Protein 3U66 (pdb70)

Structure (mmCIF, N/CA/C/O backbone):
data_3U66
#
_entry.id   3U66
#
_cell.length_a   51.610
_cell.length_b   82.030
_cell.length_c   96.080
_cell.angle_alpha   90.00
_cell.angle_beta   90.00
_cell.angle_gamma   90.00
#
_symmetry.space_group_name_H-M   'I 2 2 2'
#
loop_
_entity.id
_entity.type
_entity.pdbx_description
1 polymer 'Putative type VI secretion protein'
2 non-polymer GLYCEROL
3 water water
#
loop_
_atom_site.group_PDB
_atom_site.id
_atom_site.type_symbol
_atom_site.label_atom_id
_atom_site.label_alt_id
_atom_site.label_comp_id
_atom_site.label_asym_id
_atom_site.label_entity_id
_atom_site.label_seq_id
_atom_site.pdbx_PDB_ins_code
_atom_site.Cartn_x
_atom_site.Cartn_y
_atom_site.Cartn_z
_atom_site.occupancy
_atom_site.B_iso_or_equiv
_atom_site.auth_seq_id
_atom_site.auth_comp_id
_atom_site.auth_asym_id
_atom_site.auth_atom_id
_atom_site.pdbx_PDB_model_num
ATOM 1 N N . ILE A 1 6 ? 13.493 3.883 20.333 1.00 74.03 6 ILE A N 1
ATOM 2 C CA . ILE A 1 6 ? 14.363 3.244 19.352 1.00 73.51 6 ILE A CA 1
ATOM 3 C C . ILE A 1 6 ? 15.636 2.618 19.990 1.00 76.65 6 ILE A C 1
ATOM 4 O O . ILE A 1 6 ? 15.977 2.926 21.140 1.00 76.42 6 ILE A O 1
ATOM 9 N N . SER A 1 7 ? 16.305 1.717 19.242 1.00 71.65 7 SER A N 1
ATOM 10 C CA . SER A 1 7 ? 17.513 1.015 19.677 1.00 70.34 7 SER A CA 1
ATOM 11 C C . SER A 1 7 ? 18.761 1.781 19.259 1.00 72.66 7 SER A C 1
ATOM 12 O O . SER A 1 7 ? 19.775 1.730 19.967 1.00 72.16 7 SER A O 1
ATOM 15 N N . ARG A 1 8 ? 18.683 2.498 18.110 1.00 67.50 8 ARG A N 1
ATOM 16 C CA . ARG A 1 8 ? 19.779 3.326 17.589 1.00 66.62 8 ARG A CA 1
ATOM 17 C C . ARG A 1 8 ? 20.115 4.405 18.617 1.00 67.12 8 ARG A C 1
ATOM 18 O O . ARG A 1 8 ? 21.279 4.713 18.809 1.00 66.63 8 ARG A O 1
ATOM 26 N N . ALA A 1 9 ? 19.089 4.915 19.316 1.00 61.79 9 ALA A N 1
ATOM 27 C CA . ALA A 1 9 ? 19.173 5.907 20.391 1.00 60.84 9 ALA A CA 1
ATOM 28 C C . ALA A 1 9 ? 19.854 5.317 21.637 1.00 62.08 9 ALA A C 1
ATOM 29 O O . ALA A 1 9 ? 20.732 5.963 22.216 1.00 60.93 9 ALA A O 1
ATOM 31 N N . GLU A 1 10 ? 19.454 4.092 22.036 1.00 57.91 10 GLU A N 1
ATOM 32 C CA . GLU A 1 10 ? 20.037 3.375 23.176 1.00 57.39 10 GLU A CA 1
ATOM 33 C C . GLU A 1 10 ? 21.520 3.082 22.916 1.00 61.43 10 GLU A C 1
ATOM 34 O O . GLU A 1 10 ? 22.345 3.263 23.814 1.00 61.51 10 GLU A O 1
ATOM 40 N N . GLN A 1 11 ? 21.850 2.702 21.664 1.00 57.55 11 GLN A N 1
ATOM 41 C CA . GLN A 1 11 ? 23.193 2.439 21.136 1.00 57.02 11 GLN A CA 1
ATOM 42 C C . GLN A 1 11 ? 24.121 3.650 21.376 1.00 59.88 11 GLN A C 1
ATOM 43 O O . GLN A 1 11 ? 25.298 3.459 21.689 1.00 59.99 11 GLN A O 1
ATOM 49 N N . ILE A 1 12 ? 23.596 4.887 21.158 1.00 55.02 12 ILE A N 1
ATOM 50 C CA . ILE A 1 12 ? 24.310 6.164 21.320 1.00 54.17 12 ILE A CA 1
ATOM 51 C C . ILE A 1 12 ? 24.622 6.433 22.809 1.00 55.72 12 ILE A C 1
ATOM 52 O O . ILE A 1 12 ? 25.715 6.906 23.129 1.00 55.85 12 ILE A O 1
ATOM 57 N N . PHE A 1 13 ? 23.644 6.189 23.702 1.00 49.52 13 PHE A N 1
ATOM 58 C CA . PHE A 1 13 ? 23.784 6.482 25.122 1.00 48.38 13 PHE A CA 1
ATOM 59 C C . PHE A 1 13 ? 24.359 5.372 25.987 1.00 52.89 13 PHE A C 1
ATOM 60 O O . PHE A 1 13 ? 24.742 5.661 27.119 1.00 52.39 13 PHE A O 1
ATOM 68 N N . TYR A 1 14 ? 24.443 4.119 25.471 1.00 50.28 14 TYR A N 1
ATOM 69 C CA . TYR A 1 14 ? 24.987 2.967 26.217 1.00 49.77 14 TYR A CA 1
ATOM 70 C C . TYR A 1 14 ? 26.355 3.219 26.880 1.00 51.96 14 TYR A C 1
ATOM 71 O O . TYR A 1 14 ? 26.450 2.997 28.086 1.00 52.17 14 TYR A O 1
ATOM 80 N N . PRO A 1 15 ? 27.409 3.718 26.185 1.00 47.37 15 PRO A N 1
ATOM 81 C CA . PRO A 1 15 ? 28.684 3.970 26.887 1.00 46.87 15 PRO A CA 1
ATOM 82 C C . PRO A 1 15 ? 28.539 4.911 28.094 1.00 51.60 15 PRO A C 1
ATOM 83 O O . PRO A 1 15 ? 29.087 4.635 29.165 1.00 50.56 15 PRO A O 1
ATOM 87 N N . GLY A 1 16 ? 27.772 5.992 27.913 1.00 49.05 16 GLY A N 1
ATOM 88 C CA . GLY A 1 16 ? 27.497 6.985 28.944 1.00 48.39 16 GLY A CA 1
ATOM 89 C C . GLY A 1 16 ? 26.670 6.421 30.076 1.00 52.51 16 GLY A C 1
ATOM 90 O O . GLY A 1 16 ? 26.987 6.637 31.253 1.00 51.03 16 GLY A O 1
ATOM 91 N N . TRP A 1 17 ? 25.610 5.672 29.722 1.00 49.98 17 TRP A N 1
ATOM 92 C CA . TRP A 1 17 ? 24.744 4.986 30.680 1.00 50.20 17 TRP A CA 1
ATOM 93 C C . TRP A 1 17 ? 25.520 4.005 31.553 1.00 54.86 17 TRP A C 1
ATOM 94 O O . TRP A 1 17 ? 25.279 3.955 32.763 1.00 54.40 17 TRP A O 1
ATOM 105 N N . LEU A 1 18 ? 26.482 3.264 30.954 1.00 51.29 18 LEU A N 1
ATOM 106 C CA . LEU A 1 18 ? 27.306 2.329 31.702 1.00 51.48 18 LEU A CA 1
ATOM 107 C C . LEU A 1 18 ? 28.234 3.090 32.654 1.00 59.53 18 LEU A C 1
ATOM 108 O O . LEU A 1 18 ? 28.393 2.670 33.802 1.00 59.80 18 LEU A O 1
ATOM 121 N N . VAL A 1 20 ? 27.664 6.159 34.063 1.00 58.40 20 VAL A N 1
ATOM 122 C CA . VAL A 1 20 ? 26.876 6.656 35.206 1.00 58.61 20 VAL A CA 1
ATOM 123 C C . VAL A 1 20 ? 26.573 5.524 36.186 1.00 64.17 20 VAL A C 1
ATOM 124 O O . VAL A 1 20 ? 26.695 5.728 37.395 1.00 64.07 20 VAL A O 1
ATOM 128 N N . SER A 1 21 ? 26.249 4.318 35.654 1.00 61.64 21 SER A N 1
ATOM 129 C CA . SER A 1 21 ? 25.975 3.114 36.443 1.00 61.88 21 SER A CA 1
ATOM 130 C C . SER A 1 21 ? 27.200 2.727 37.288 1.00 66.19 21 SER A C 1
ATOM 131 O O . SER A 1 21 ? 27.040 2.354 38.451 1.00 66.04 21 SER A O 1
ATOM 134 N N . GLN A 1 22 ? 28.417 2.866 36.721 1.00 62.72 22 GLN A N 1
ATOM 135 C CA . GLN A 1 22 ? 29.665 2.587 37.433 1.00 62.96 22 GLN A CA 1
ATOM 136 C C . GLN A 1 22 ? 29.944 3.631 38.514 1.00 68.18 22 GLN A C 1
ATOM 137 O O . GLN A 1 22 ? 30.357 3.258 39.611 1.00 67.92 22 GLN A O 1
ATOM 143 N N . LEU A 1 23 ? 29.676 4.923 38.218 1.00 65.93 23 LEU A N 1
ATOM 144 C CA . LEU A 1 23 ? 29.842 6.029 39.167 1.00 66.82 23 LEU A CA 1
ATOM 145 C C . LEU A 1 23 ? 28.870 5.888 40.347 1.00 73.14 23 LEU A C 1
ATOM 146 O O . LEU A 1 23 ? 29.231 6.211 41.482 1.00 73.16 23 LEU A O 1
ATOM 151 N N . ARG A 1 24 ? 27.638 5.403 40.068 1.00 71.09 24 ARG A N 1
ATOM 152 C CA . ARG A 1 24 ? 26.582 5.173 41.052 1.00 71.49 24 ARG A CA 1
ATOM 153 C C . ARG A 1 24 ? 26.937 4.038 42.020 1.00 77.72 24 ARG A C 1
ATOM 154 O O . ARG A 1 24 ? 26.499 4.073 43.172 1.00 78.15 24 ARG A O 1
ATOM 156 N N . SER A 1 25 ? 27.746 3.050 41.556 1.00 74.86 25 SER A N 1
ATOM 157 C CA . SER A 1 25 ? 28.219 1.892 42.326 1.00 74.83 25 SER A CA 1
ATOM 158 C C . SER A 1 25 ? 29.486 2.184 43.174 1.00 79.70 25 SER A C 1
ATOM 159 O O . SER A 1 25 ? 30.131 1.254 43.665 1.00 79.41 25 SER A O 1
ATOM 162 N N . GLY A 1 26 ? 29.816 3.464 43.332 1.00 77.17 26 GLY A N 1
ATOM 163 C CA . GLY A 1 26 ? 30.945 3.936 44.126 1.00 77.52 26 GLY A CA 1
ATOM 164 C C . GLY A 1 26 ? 32.317 3.513 43.644 1.00 81.95 26 GLY A C 1
ATOM 165 O O . GLY A 1 26 ? 33.216 3.304 44.463 1.00 81.60 26 GLY A O 1
ATOM 166 N N . GLN A 1 27 ? 32.492 3.395 42.316 1.00 78.75 27 GLN A N 1
ATOM 167 C CA . GLN A 1 27 ? 33.758 2.989 41.703 1.00 78.59 27 GLN A CA 1
ATOM 168 C C . GLN A 1 27 ? 34.821 4.074 41.908 1.00 83.53 27 GLN A C 1
ATOM 169 O O . GLN A 1 27 ? 34.454 5.247 41.875 1.00 83.62 27 GLN A O 1
ATOM 171 N N . PRO A 1 28 ? 36.120 3.738 42.116 1.00 80.75 28 PRO A N 1
ATOM 172 C CA . PRO A 1 28 ? 37.142 4.800 42.269 1.00 79.90 28 PRO A CA 1
ATOM 173 C C . PRO A 1 28 ? 37.214 5.634 40.994 1.00 80.40 28 PRO A C 1
ATOM 174 O O . PRO A 1 28 ? 37.162 5.064 39.900 1.00 76.47 28 PRO A O 1
ATOM 178 N N . VAL A 1 29 ? 37.211 6.973 41.130 1.00 80.87 29 VAL A N 1
ATOM 179 C CA . VAL A 1 29 ? 37.115 7.876 39.979 1.00 83.17 29 VAL A CA 1
ATOM 180 C C . VAL A 1 29 ? 38.335 8.663 39.526 1.00 86.66 29 VAL A C 1
ATOM 181 O O . VAL A 1 29 ? 38.333 9.072 38.352 1.00 84.19 29 VAL A O 1
ATOM 185 N N . GLU A 1 30 ? 39.371 8.849 40.372 1.00 85.72 30 GLU A N 1
ATOM 186 C CA . GLU A 1 30 ? 40.587 9.598 40.012 1.00 86.78 30 GLU A CA 1
ATOM 187 C C . GLU A 1 30 ? 40.926 9.565 38.486 1.00 90.65 30 GLU A C 1
ATOM 188 O O . GLU A 1 30 ? 41.072 8.476 37.914 1.00 90.92 30 GLU A O 1
ATOM 190 N N . ASP A 1 31 ? 40.967 10.739 37.802 1.00 85.44 31 ASP A N 1
ATOM 191 C CA . ASP A 1 31 ? 40.792 12.101 38.337 1.00 84.26 31 ASP A CA 1
ATOM 192 C C . ASP A 1 31 ? 39.392 12.685 38.065 1.00 86.97 31 ASP A C 1
ATOM 193 O O . ASP A 1 31 ? 38.635 12.125 37.273 1.00 86.91 31 ASP A O 1
ATOM 195 N N . GLY A 1 32 ? 39.070 13.788 38.745 1.00 82.42 32 GLY A N 1
ATOM 196 C CA . GLY A 1 32 ? 37.786 14.473 38.648 1.00 81.87 32 GLY A CA 1
ATOM 197 C C . GLY A 1 32 ? 37.618 15.324 37.406 1.00 85.16 32 GLY A C 1
ATOM 198 O O . GLY A 1 32 ? 36.584 15.235 36.738 1.00 85.15 32 GLY A O 1
ATOM 199 N N . LYS A 1 33 ? 38.623 16.179 37.103 1.00 81.17 33 LYS A N 1
ATOM 200 C CA . LYS A 1 33 ? 38.622 17.067 35.933 1.00 80.23 33 LYS A CA 1
ATOM 201 C C . LYS A 1 33 ? 38.775 16.246 34.652 1.00 82.25 33 LYS A C 1
ATOM 202 O O . LYS A 1 33 ? 38.297 16.657 33.590 1.00 81.12 33 LYS A O 1
ATOM 204 N N . ALA A 1 34 ? 39.434 15.074 34.767 1.00 77.87 34 ALA A N 1
ATOM 205 C CA . ALA A 1 34 ? 39.647 14.123 33.676 1.00 77.14 34 ALA A CA 1
ATOM 206 C C . ALA A 1 34 ? 38.316 13.458 33.298 1.00 79.97 34 ALA A C 1
ATOM 207 O O . ALA A 1 34 ? 38.077 13.190 32.116 1.00 79.43 34 ALA A O 1
ATOM 209 N N . LEU A 1 35 ? 37.449 13.211 34.312 1.00 75.27 35 LEU A N 1
ATOM 210 C CA . LEU A 1 35 ? 36.118 12.627 34.146 1.00 74.21 35 LEU A CA 1
ATOM 211 C C . LEU A 1 35 ? 35.165 13.615 33.463 1.00 75.23 35 LEU A C 1
ATOM 212 O O . LEU A 1 35 ? 34.412 13.204 32.582 1.00 75.30 35 LEU A O 1
ATOM 217 N N . TYR A 1 36 ? 35.213 14.905 33.855 1.00 68.97 36 TYR A N 1
ATOM 218 C CA . TYR A 1 36 ? 34.402 15.980 33.275 1.00 68.18 36 TYR A CA 1
ATOM 219 C C . TYR A 1 36 ? 34.656 16.129 31.769 1.00 69.07 36 TYR A C 1
ATOM 220 O O . TYR A 1 36 ? 33.720 16.396 31.013 1.00 68.15 36 TYR A O 1
ATOM 229 N N . ARG A 1 37 ? 35.904 15.941 31.356 1.00 64.40 37 ARG A N 1
ATOM 230 C CA . ARG A 1 37 ? 36.346 16.052 29.984 1.00 63.97 37 ARG A CA 1
ATOM 231 C C . ARG A 1 37 ? 35.790 14.914 29.173 1.00 65.08 37 ARG A C 1
ATOM 232 O O . ARG A 1 37 ? 35.270 15.154 28.098 1.00 63.81 37 ARG A O 1
ATOM 240 N N . ARG A 1 38 ? 35.897 13.672 29.674 1.00 61.49 38 ARG A N 1
ATOM 241 C CA . ARG A 1 38 ? 35.360 12.458 29.056 1.00 61.11 38 ARG A CA 1
ATOM 242 C C . ARG A 1 38 ? 33.848 12.586 28.955 1.00 64.40 38 ARG A C 1
ATOM 243 O O . ARG A 1 38 ? 33.300 12.320 27.888 1.00 64.39 38 ARG A O 1
ATOM 251 N N . ALA A 1 39 ? 33.192 13.083 30.031 1.00 60.46 39 ALA A N 1
ATOM 252 C CA . ALA A 1 39 ? 31.751 13.344 30.091 1.00 60.54 39 ALA A CA 1
ATOM 253 C C . ALA A 1 39 ? 31.340 14.269 28.948 1.00 66.95 39 ALA A C 1
ATOM 254 O O . ALA A 1 39 ? 30.435 13.921 28.198 1.00 67.02 39 ALA A O 1
ATOM 256 N N . CYS A 1 40 ? 32.040 15.417 28.795 1.00 65.02 40 CYS A N 1
ATOM 257 C CA . CYS A 1 40 ? 31.834 16.421 27.750 1.00 65.56 40 CYS A CA 1
ATOM 258 C C . CYS A 1 40 ? 31.897 15.808 26.347 1.00 69.15 40 CYS A C 1
ATOM 259 O O . CYS A 1 40 ? 30.984 16.027 25.544 1.00 68.81 40 CYS A O 1
ATOM 262 N N . GLN A 1 41 ? 32.965 15.019 26.069 1.00 64.87 41 GLN A N 1
ATOM 263 C CA . GLN A 1 41 ? 33.201 14.350 24.785 1.00 64.51 41 GLN A CA 1
ATOM 264 C C . GLN A 1 41 ? 32.097 13.352 24.453 1.00 67.71 41 GLN A C 1
ATOM 265 O O . GLN A 1 41 ? 31.699 13.238 23.294 1.00 67.09 41 GLN A O 1
ATOM 271 N N . LEU A 1 42 ? 31.589 12.660 25.482 1.00 63.21 42 LEU A N 1
ATOM 272 C CA . LEU A 1 42 ? 30.502 11.697 25.371 1.00 62.60 42 LEU A CA 1
ATOM 273 C C . LEU A 1 42 ? 29.173 12.379 24.968 1.00 65.05 42 LEU A C 1
ATOM 274 O O . LEU A 1 42 ? 28.461 11.883 24.084 1.00 64.93 42 LEU A O 1
ATOM 279 N N . VAL A 1 43 ? 28.875 13.540 25.591 1.00 59.72 43 VAL A N 1
ATOM 280 C CA . VAL A 1 43 ? 27.693 14.359 25.309 1.00 58.78 43 VAL A CA 1
ATOM 281 C C . VAL A 1 43 ? 27.786 14.884 23.867 1.00 61.97 43 VAL A C 1
ATOM 282 O O . VAL A 1 43 ? 26.812 14.783 23.127 1.00 61.10 43 VAL A O 1
ATOM 286 N N . LYS A 1 44 ? 28.973 15.396 23.464 1.00 58.91 44 LYS A N 1
ATOM 287 C CA . LYS A 1 44 ? 29.225 15.916 22.116 1.00 58.90 44 LYS A CA 1
ATOM 288 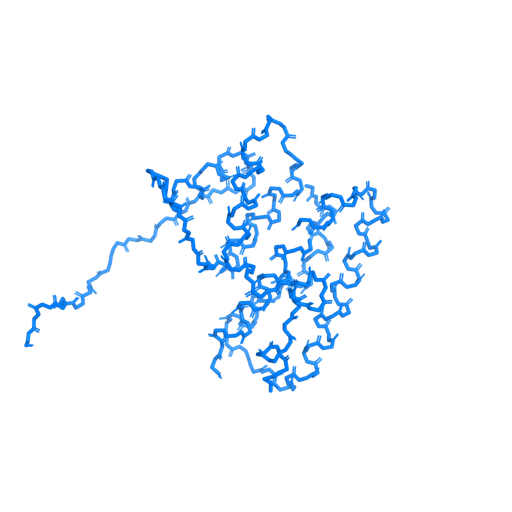C C . LYS A 1 44 ? 29.113 14.809 21.058 1.00 62.95 44 LYS A C 1
ATOM 289 O O . LYS A 1 44 ? 28.572 15.053 19.981 1.00 61.18 44 LYS A O 1
ATOM 295 N N . GLN A 1 45 ? 29.608 13.593 21.386 1.00 61.54 45 GLN A N 1
ATOM 296 C CA . GLN A 1 45 ? 29.565 12.396 20.537 1.00 62.15 45 GLN A CA 1
ATOM 297 C C . GLN A 1 45 ? 28.116 11.992 20.323 1.00 67.23 45 GLN A C 1
ATOM 298 O O . GLN A 1 45 ? 27.723 11.679 19.194 1.00 67.30 45 GLN A O 1
ATOM 304 N N . ALA A 1 46 ? 27.319 12.032 21.408 1.00 64.53 46 ALA A N 1
ATOM 305 C CA . ALA A 1 46 ? 25.897 11.702 21.376 1.00 64.58 46 ALA A CA 1
ATOM 306 C C . ALA A 1 46 ? 25.106 12.679 20.506 1.00 68.79 46 ALA A C 1
ATOM 307 O O . ALA A 1 46 ? 24.253 12.238 19.733 1.00 68.26 46 ALA A O 1
ATOM 309 N N . ARG A 1 47 ? 25.435 13.989 20.596 1.00 65.68 47 ARG A N 1
ATOM 310 C CA . ARG A 1 47 ? 24.825 15.083 19.834 1.00 65.93 47 ARG A CA 1
ATOM 311 C C . ARG A 1 47 ? 24.993 14.878 18.315 1.00 71.00 47 ARG A C 1
ATOM 312 O O . ARG A 1 47 ? 24.004 14.922 17.579 1.00 71.53 47 ARG A O 1
ATOM 320 N N . GLU A 1 48 ? 26.238 14.631 17.862 1.00 67.57 48 GLU A N 1
ATOM 321 C CA . GLU A 1 48 ? 26.591 14.405 16.458 1.00 67.25 4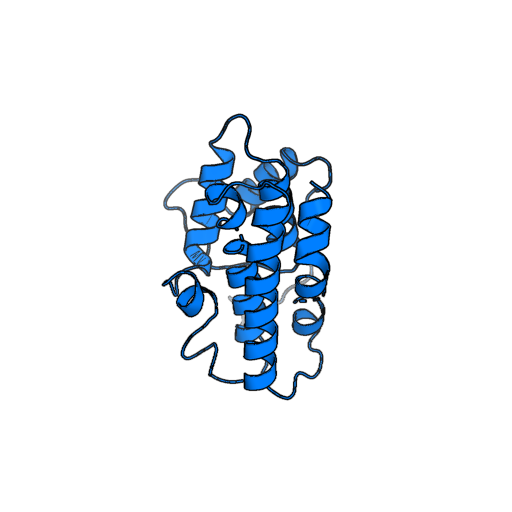8 GLU A CA 1
ATOM 322 C C . GLU A 1 48 ? 25.950 13.127 15.921 1.00 71.65 48 GLU A C 1
ATOM 323 O O . GLU A 1 48 ? 25.467 13.121 14.789 1.00 71.90 48 GLU A O 1
ATOM 325 N N . GLU A 1 49 ? 25.923 12.057 16.739 1.00 67.81 49 GLU A N 1
ATOM 326 C CA . GLU A 1 49 ? 25.341 10.762 16.379 1.00 67.30 49 GLU A CA 1
ATOM 327 C C . GLU A 1 49 ? 23.813 10.801 16.234 1.00 71.34 49 GLU A C 1
ATOM 328 O O . GLU A 1 49 ? 23.290 10.269 15.250 1.00 70.86 49 GLU A O 1
ATOM 334 N N . LEU A 1 50 ? 23.105 11.451 17.191 1.00 68.15 50 LEU A N 1
ATOM 335 C CA . LEU A 1 50 ? 21.643 11.616 17.160 1.00 67.71 50 LEU A CA 1
ATOM 336 C C . LEU A 1 50 ? 21.210 12.381 15.910 1.00 71.67 50 LEU A C 1
ATOM 337 O O . LEU A 1 50 ? 20.237 11.985 15.264 1.00 71.66 50 LEU A O 1
ATOM 342 N N . ALA A 1 51 ? 21.956 13.446 15.554 1.00 67.66 51 ALA A N 1
ATOM 343 C CA . ALA A 1 51 ? 21.719 14.252 14.358 1.00 67.71 51 ALA A CA 1
ATOM 344 C C . ALA A 1 51 ? 21.934 13.421 13.080 1.00 72.68 51 ALA A C 1
ATOM 345 O O . ALA A 1 51 ? 21.132 13.532 12.150 1.00 72.21 51 ALA A O 1
ATOM 347 N N . GLU A 1 52 ? 22.986 12.558 13.057 1.00 70.17 52 GLU A N 1
ATOM 348 C CA . GLU A 1 52 ? 23.308 11.658 11.937 1.00 70.31 52 GLU A CA 1
ATOM 349 C C . GLU A 1 52 ? 22.254 10.552 11.792 1.00 74.74 52 GLU A C 1
ATOM 350 O O . GLU A 1 52 ? 21.932 10.140 10.672 1.00 75.01 52 GLU A O 1
ATOM 353 N N . ALA A 1 53 ? 21.695 10.098 12.924 1.00 70.61 53 ALA A N 1
ATOM 354 C CA . ALA A 1 53 ? 20.661 9.065 12.959 1.00 70.41 53 ALA A CA 1
ATOM 355 C C . ALA A 1 53 ? 19.278 9.580 12.511 1.00 74.91 53 ALA A C 1
ATOM 356 O O . ALA A 1 53 ? 18.330 8.794 12.418 1.00 74.94 53 ALA A O 1
ATOM 358 N N . GLY A 1 54 ? 19.177 10.880 12.239 1.00 71.12 54 GLY A N 1
ATOM 359 C CA . GLY A 1 54 ? 17.948 11.496 11.749 1.00 70.92 54 GLY A CA 1
ATOM 360 C C . GLY A 1 54 ? 17.015 12.085 12.784 1.00 74.14 54 GLY A C 1
ATOM 361 O O . GLY A 1 54 ? 15.927 12.542 12.423 1.00 74.19 54 GLY A O 1
ATOM 362 N N . PHE A 1 55 ? 17.419 12.081 14.072 1.00 69.39 55 PHE A N 1
ATOM 363 C CA . PHE A 1 55 ? 16.608 12.654 15.148 1.00 68.73 55 PHE A CA 1
ATOM 364 C C . PHE A 1 55 ? 16.588 14.172 15.067 1.00 72.51 55 PHE A C 1
ATOM 365 O O . PHE A 1 55 ? 17.623 14.792 14.790 1.00 72.03 55 PHE A O 1
ATOM 373 N N . SER A 1 56 ? 15.404 14.766 15.311 1.00 68.61 56 SER A N 1
ATOM 374 C CA . SER A 1 56 ? 15.195 16.216 15.300 1.00 68.32 56 SER A CA 1
ATOM 375 C C . SER A 1 56 ? 15.973 16.891 16.445 1.00 71.57 56 SER A C 1
ATOM 376 O O . SER A 1 56 ? 16.344 16.217 17.405 1.00 72.54 56 SER A O 1
ATOM 379 N N . GLN A 1 57 ? 16.193 18.210 16.350 1.00 65.84 57 GLN A N 1
ATOM 380 C CA . GLN A 1 57 ? 16.865 18.970 17.398 1.00 64.98 57 GLN A CA 1
ATOM 381 C C . GLN A 1 57 ? 16.091 18.864 18.716 1.00 68.09 57 GLN A C 1
ATOM 382 O O . GLN A 1 57 ? 16.699 18.691 19.771 1.00 65.46 57 GLN A O 1
ATOM 388 N N . LYS A 1 58 ? 14.752 18.929 18.633 1.00 67.78 58 LYS A N 1
ATOM 389 C CA . LYS A 1 58 ? 13.791 18.845 19.733 1.00 67.45 58 LYS A CA 1
ATOM 390 C C . LYS A 1 58 ? 14.036 17.606 20.600 1.00 66.25 58 LYS A C 1
ATOM 391 O O . LYS A 1 58 ? 14.245 17.722 21.805 1.00 63.77 58 LYS A O 1
ATOM 397 N N . SER A 1 59 ? 13.977 16.423 19.971 1.00 61.25 59 SER A N 1
ATOM 398 C CA . SER A 1 59 ? 14.193 15.109 20.578 1.00 60.31 59 SER A CA 1
ATOM 399 C C . SER A 1 59 ? 15.646 14.850 21.032 1.00 62.59 59 SER A C 1
ATOM 400 O O . SER A 1 59 ? 15.869 14.334 22.131 1.00 61.69 59 SER A O 1
ATOM 403 N N . SER A 1 60 ? 16.637 15.254 20.217 1.00 58.48 60 SER A N 1
ATOM 404 C CA . SER A 1 60 ? 18.058 15.174 20.552 1.00 57.87 60 SER A CA 1
ATOM 405 C C . SER A 1 60 ? 18.337 15.978 21.816 1.00 61.49 60 SER A C 1
ATOM 406 O O . SER A 1 60 ? 18.940 15.438 22.740 1.00 60.36 60 SER A O 1
ATOM 409 N N . ASP A 1 61 ? 17.787 17.215 21.899 1.00 59.12 61 ASP A N 1
ATOM 410 C CA . ASP A 1 61 ? 17.938 18.094 23.052 1.00 59.21 61 ASP A CA 1
ATOM 411 C C . ASP A 1 61 ? 17.318 17.584 24.350 1.00 62.74 61 ASP A C 1
ATOM 412 O O . ASP A 1 61 ? 17.945 17.744 25.386 1.00 62.30 61 ASP A O 1
ATOM 417 N N . ILE A 1 62 ? 16.132 16.946 24.305 1.00 59.90 62 ILE A N 1
ATOM 418 C CA . ILE A 1 62 ? 15.513 16.354 25.504 1.00 59.83 62 ILE A CA 1
ATOM 419 C C . ILE A 1 62 ? 16.313 15.120 25.979 1.00 62.83 62 ILE A C 1
ATOM 420 O O . ILE A 1 62 ? 16.613 15.000 27.176 1.00 62.85 62 ILE A O 1
ATOM 433 N N . LEU A 1 64 ? 19.555 14.446 25.409 1.00 53.42 64 LEU A N 1
ATOM 434 C CA . LEU A 1 64 ? 20.832 14.946 25.908 1.00 52.15 64 LEU A CA 1
ATOM 435 C C . LEU A 1 64 ? 20.689 15.681 27.237 1.00 54.64 64 LEU A C 1
ATOM 436 O O . LEU A 1 64 ? 21.613 15.628 28.055 1.00 53.98 64 LEU A O 1
ATOM 441 N N . TYR A 1 65 ? 19.536 16.357 27.454 1.00 49.85 65 TYR A N 1
ATOM 442 C CA . TYR A 1 65 ? 19.227 17.079 28.685 1.00 49.72 65 TYR A CA 1
ATOM 443 C C . TYR A 1 65 ? 19.115 16.085 29.841 1.00 53.57 65 TYR A C 1
ATOM 444 O O . TYR A 1 65 ? 19.804 16.247 30.849 1.00 52.06 65 TYR A O 1
ATOM 453 N N . ALA A 1 66 ? 18.277 15.032 29.659 1.00 50.77 66 ALA A N 1
ATOM 454 C CA . ALA A 1 66 ? 18.052 13.967 30.638 1.00 50.02 66 ALA A CA 1
ATOM 455 C C . ALA A 1 66 ? 19.361 13.297 30.990 1.00 51.13 66 ALA A C 1
ATOM 456 O O . ALA A 1 66 ? 19.610 13.069 32.169 1.00 50.56 66 ALA A O 1
ATOM 458 N N . PHE A 1 67 ? 20.225 13.055 29.989 1.00 46.64 67 PHE A N 1
ATOM 459 C CA . PHE A 1 67 ? 21.544 12.458 30.220 1.00 46.89 67 PHE A CA 1
ATOM 460 C C . PHE A 1 67 ? 22.473 13.360 31.030 1.00 52.76 67 PHE A C 1
ATOM 461 O O . PHE A 1 67 ? 23.169 12.848 31.914 1.00 52.81 67 PHE A O 1
ATOM 469 N N . CYS A 1 68 ? 22.521 14.681 30.699 1.00 49.79 68 CYS A N 1
ATOM 470 C CA . CYS A 1 68 ? 23.335 15.674 31.404 1.00 49.44 68 CYS A CA 1
ATOM 471 C C . CYS A 1 68 ? 22.899 15.729 32.863 1.00 51.66 68 CYS A C 1
ATOM 472 O O . CYS A 1 68 ? 23.733 15.619 33.753 1.00 50.06 68 CYS A O 1
ATOM 475 N N . ALA A 1 69 ? 21.579 15.823 33.095 1.00 49.33 69 ALA A N 1
ATOM 476 C CA . ALA A 1 69 ? 20.939 15.843 34.411 1.00 49.67 69 ALA A CA 1
ATOM 477 C C . ALA A 1 69 ? 21.209 14.551 35.190 1.00 56.17 69 ALA A C 1
ATOM 478 O O . ALA A 1 69 ? 21.404 14.611 36.408 1.00 57.23 69 ALA A O 1
ATOM 480 N N . LEU A 1 70 ? 21.243 13.395 34.486 1.00 52.68 70 LEU A N 1
ATOM 481 C CA . LEU A 1 70 ? 21.515 12.085 35.083 1.00 52.74 70 LEU A CA 1
ATOM 482 C C . LEU A 1 70 ? 22.978 12.005 35.555 1.00 58.05 70 LEU A C 1
ATOM 483 O O . LEU A 1 70 ? 23.235 11.720 36.732 1.00 58.18 70 LEU A O 1
ATOM 488 N N . LEU A 1 71 ? 23.920 12.299 34.645 1.00 55.33 71 LEU A N 1
ATOM 489 C CA . LEU A 1 71 ? 25.362 12.295 34.899 1.00 55.31 71 LEU A CA 1
ATOM 490 C C . LEU A 1 71 ? 25.792 13.315 35.966 1.00 60.66 71 LEU A C 1
ATOM 491 O O . LEU A 1 71 ? 26.576 12.954 36.837 1.00 60.34 71 LEU A O 1
ATOM 496 N N . ASP A 1 72 ? 25.259 14.559 35.924 1.00 58.82 72 ASP A N 1
ATOM 497 C CA . ASP A 1 72 ? 25.548 15.603 36.921 1.00 59.34 72 ASP A CA 1
ATOM 498 C C . ASP A 1 72 ? 25.127 15.162 38.323 1.00 65.89 72 ASP A C 1
ATOM 499 O O . ASP A 1 72 ? 25.909 15.315 39.260 1.00 65.69 72 ASP A O 1
ATOM 504 N N . GLU A 1 73 ? 23.904 14.606 38.462 1.00 64.05 73 GLU A N 1
ATOM 505 C CA . GLU A 1 73 ? 23.365 14.134 39.739 1.00 64.65 73 GLU A CA 1
ATOM 506 C C . GLU A 1 73 ? 24.164 12.975 40.347 1.00 70.87 73 GLU A C 1
ATOM 507 O O . GLU A 1 73 ? 24.401 12.996 41.552 1.00 70.81 73 GLU A O 1
ATOM 513 N N . SER A 1 74 ? 24.586 11.986 39.527 1.00 68.89 74 SER A N 1
ATOM 514 C CA . SER A 1 74 ? 25.365 10.830 40.002 1.00 69.49 74 SER A CA 1
ATOM 515 C C . SER A 1 74 ? 26.789 11.193 40.455 1.00 76.17 74 SER A C 1
ATOM 516 O O . SER A 1 74 ? 27.381 10.461 41.254 1.00 76.95 74 SER A O 1
ATOM 519 N N . VAL A 1 75 ? 27.317 12.340 39.975 1.00 72.94 75 VAL A N 1
ATOM 520 C CA . VAL A 1 75 ? 28.642 12.857 40.330 1.00 72.82 75 VAL A CA 1
ATOM 521 C C . VAL A 1 75 ? 28.561 13.711 41.607 1.00 78.10 75 VAL A C 1
ATOM 522 O O . VAL A 1 75 ? 29.424 13.593 42.478 1.00 77.61 75 VAL A O 1
ATOM 526 N N . LEU A 1 76 ? 27.536 14.572 41.708 1.00 76.41 76 LEU A N 1
ATOM 527 C CA . LEU A 1 76 ? 27.366 15.471 42.851 1.00 77.42 76 LEU A CA 1
ATOM 528 C C . LEU A 1 76 ? 26.930 14.776 44.145 1.00 84.03 76 LEU A C 1
ATOM 529 O O . LEU A 1 76 ? 27.337 15.211 45.226 1.00 84.43 76 LEU A O 1
ATOM 534 N N . ASN A 1 77 ? 26.151 13.676 44.040 1.00 81.85 77 ASN A N 1
ATOM 535 C CA . ASN A 1 77 ? 25.705 12.893 45.205 1.00 82.41 77 ASN A CA 1
ATOM 536 C C . ASN A 1 77 ? 26.720 11.787 45.590 1.00 87.40 77 ASN A C 1
ATOM 537 O O . ASN A 1 77 ? 26.396 10.858 46.343 1.00 86.72 77 ASN A O 1
ATOM 542 N N . ARG A 1 78 ? 27.945 11.887 45.041 1.00 84.71 78 ARG A N 1
ATOM 543 C CA . ARG A 1 78 ? 29.062 10.965 45.264 1.00 84.55 78 ARG A CA 1
ATOM 544 C C . ARG A 1 78 ? 30.002 11.456 46.376 1.00 87.96 78 ARG A C 1
ATOM 545 O O . ARG A 1 78 ? 30.292 12.658 46.473 1.00 87.17 78 ARG A O 1
ATOM 553 N N . GLU A 1 79 ? 30.474 10.516 47.212 1.00 84.11 79 GLU A N 1
ATOM 554 C CA . GLU A 1 79 ? 31.386 10.780 48.327 1.00 99.33 79 GLU A CA 1
ATOM 555 C C . GLU A 1 79 ? 32.764 11.187 47.817 1.00 118.18 79 GLU A C 1
ATOM 556 O O . GLU A 1 79 ? 33.159 12.336 47.974 1.00 79.02 79 GLU A O 1
ATOM 558 N N . TRP A 1 85 ? 37.520 17.428 42.049 1.00 88.74 85 TRP A N 1
ATOM 559 C CA . TRP A 1 85 ? 36.227 17.705 41.431 1.00 89.02 85 TRP A CA 1
ATOM 560 C C . TRP A 1 85 ? 35.929 19.186 41.559 1.00 93.43 85 TRP A C 1
ATOM 561 O O . TRP A 1 85 ? 36.741 20.004 41.109 1.00 94.15 85 TRP A O 1
ATOM 572 N N . ARG A 1 86 ? 34.774 19.542 42.179 1.00 88.99 86 ARG A N 1
ATOM 573 C CA . ARG A 1 86 ? 34.283 20.914 42.357 1.00 88.35 86 ARG A CA 1
ATOM 574 C C . ARG A 1 86 ? 34.336 21.727 41.048 1.00 91.08 86 ARG A C 1
ATOM 575 O O . ARG A 1 86 ? 34.266 22.954 41.047 1.00 90.65 86 ARG A O 1
ATOM 577 N N . THR A 1 87 ? 34.455 21.007 39.930 1.00 86.94 87 THR A N 1
ATOM 578 C CA . THR A 1 87 ? 34.455 21.519 38.557 1.00 86.50 87 THR A CA 1
ATOM 579 C C . THR A 1 87 ? 32.991 21.503 38.106 1.00 89.77 87 THR A C 1
ATOM 580 O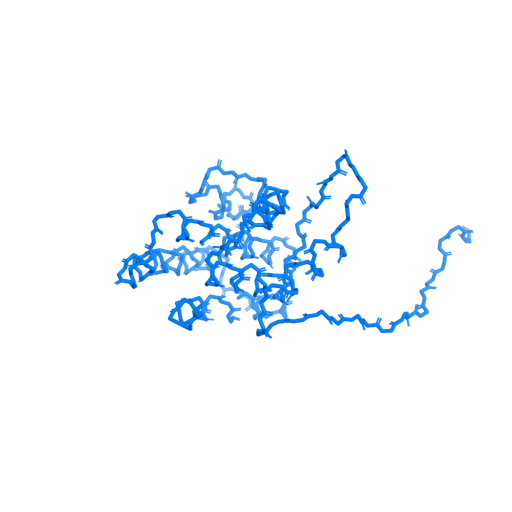 O . THR A 1 87 ? 32.492 22.497 37.567 1.00 89.33 87 THR A O 1
ATOM 584 N N . TRP A 1 88 ? 32.296 20.372 38.412 1.00 85.23 88 TRP A N 1
ATOM 585 C CA . TRP A 1 88 ? 30.859 20.163 38.194 1.00 84.34 88 TRP A CA 1
ATOM 586 C C . TRP A 1 88 ? 30.149 21.068 39.207 1.00 89.17 88 TRP A C 1
ATOM 587 O O . TRP A 1 88 ? 29.296 21.873 38.825 1.00 89.21 88 TRP A O 1
ATOM 598 N N . GLN A 1 89 ? 30.548 20.970 40.503 1.00 85.52 89 GLN A N 1
ATOM 599 C CA . GLN A 1 89 ? 29.995 21.804 41.565 1.00 85.26 89 GLN A CA 1
ATOM 600 C C . GLN A 1 89 ? 30.013 23.264 41.083 1.00 88.09 89 GLN A C 1
ATOM 601 O O . GLN A 1 89 ? 28.969 23.919 41.124 1.00 87.49 89 GLN A O 1
ATOM 603 N N . GLN A 1 90 ? 31.173 23.735 40.551 1.00 83.86 90 GLN A N 1
ATOM 604 C CA . GLN A 1 90 ? 31.334 25.081 40.001 1.00 83.39 90 GLN A CA 1
ATOM 605 C C . GLN A 1 90 ? 30.470 25.224 38.740 1.00 84.93 90 GLN A C 1
ATOM 606 O O . GLN A 1 90 ? 29.559 26.051 38.733 1.00 85.29 90 GLN A O 1
ATOM 608 N N . ASP A 1 91 ? 30.740 24.416 37.688 1.00 78.72 91 ASP A N 1
ATOM 609 C CA . ASP A 1 91 ? 29.996 24.446 36.419 1.00 77.10 91 ASP A CA 1
ATOM 610 C C . ASP A 1 91 ? 29.627 23.032 35.933 1.00 76.74 91 ASP A C 1
ATOM 611 O O . ASP A 1 91 ? 30.476 22.360 35.340 1.00 75.78 91 ASP A O 1
ATOM 616 N N . PRO A 1 92 ? 28.383 22.547 36.195 1.00 70.36 92 PRO A N 1
ATOM 617 C CA . PRO A 1 92 ? 28.008 21.195 35.731 1.00 68.86 92 PRO A 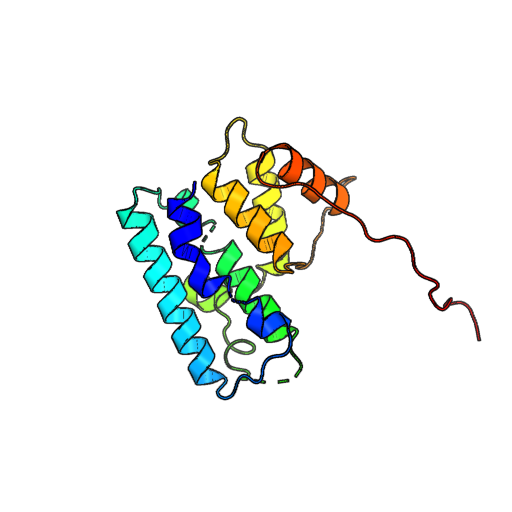CA 1
ATOM 618 C C . PRO A 1 92 ? 27.643 21.158 34.244 1.00 69.69 92 PRO A C 1
ATOM 619 O O . PRO A 1 92 ? 27.645 22.204 33.589 1.00 69.28 92 PRO A O 1
ATOM 623 N N . LEU A 1 93 ? 27.351 19.953 33.706 1.00 63.79 93 LEU A N 1
ATOM 624 C CA . LEU A 1 93 ? 27.022 19.736 32.292 1.00 62.31 93 LEU A CA 1
ATOM 625 C C . LEU A 1 93 ? 25.738 20.419 31.864 1.00 65.07 93 LEU A C 1
ATOM 626 O O . LEU A 1 93 ? 25.627 20.832 30.714 1.00 65.03 93 LEU A O 1
ATOM 631 N N . GLN A 1 94 ? 24.774 20.541 32.786 1.00 60.62 94 GLN A N 1
ATOM 632 C CA . GLN A 1 94 ? 23.488 21.205 32.550 1.00 60.04 94 GLN A CA 1
ATOM 633 C C . GLN A 1 94 ? 23.682 22.715 32.356 1.00 63.39 94 GLN A C 1
ATOM 634 O O . GLN A 1 94 ? 22.882 23.357 31.678 1.00 62.57 94 GLN A O 1
ATOM 640 N N . ALA A 1 95 ? 24.741 23.272 32.971 1.00 59.93 95 ALA A N 1
ATOM 641 C CA . ALA A 1 95 ? 25.084 24.690 32.880 1.00 59.08 95 ALA A CA 1
ATOM 642 C C . ALA A 1 95 ? 25.958 24.926 31.665 1.00 60.89 95 ALA A C 1
ATOM 643 O O . ALA A 1 95 ? 25.771 25.928 30.975 1.00 60.74 95 ALA A O 1
ATOM 645 N N . HIS A 1 96 ? 26.886 23.986 31.385 1.00 55.88 96 HIS A N 1
ATOM 646 C CA . HIS A 1 96 ? 27.825 24.043 30.269 1.00 55.33 96 HIS A CA 1
ATOM 647 C C . HIS A 1 96 ? 27.138 23.886 28.916 1.00 58.42 96 HIS A C 1
ATOM 648 O O . HIS A 1 96 ? 27.389 24.676 28.009 1.00 57.41 96 HIS A O 1
ATOM 655 N N . PHE A 1 97 ? 26.258 22.886 28.790 1.00 55.53 97 PHE A N 1
ATOM 656 C CA . PHE A 1 97 ? 25.540 22.579 27.554 1.00 54.30 97 PHE A CA 1
ATOM 657 C C . PHE A 1 97 ? 24.145 23.199 27.422 1.00 57.61 97 PHE A C 1
ATOM 658 O O . PHE A 1 97 ? 23.695 23.393 26.286 1.00 56.80 97 PHE A O 1
ATOM 666 N N . PHE A 1 98 ? 23.455 23.502 28.550 1.00 54.36 98 PHE A N 1
ATOM 667 C CA . PHE A 1 98 ? 22.077 24.018 28.497 1.00 54.97 98 PHE A CA 1
ATOM 668 C C . PHE A 1 98 ? 21.779 25.356 29.166 1.00 61.97 98 PHE A C 1
ATOM 669 O O . PHE A 1 98 ? 20.719 25.938 28.926 1.00 62.28 98 PHE A O 1
ATOM 677 N N . GLY A 1 99 ? 22.701 25.832 29.987 1.00 60.16 99 GLY A N 1
ATOM 678 C CA . GLY A 1 99 ? 22.548 27.109 30.669 1.00 60.57 99 GLY A CA 1
ATOM 679 C C . GLY A 1 99 ? 21.546 27.104 31.806 1.00 65.05 99 GLY A C 1
ATOM 680 O O . GLY A 1 99 ? 20.807 28.076 31.981 1.00 65.96 99 GLY A O 1
ATOM 681 N N . THR A 1 100 ? 21.524 26.015 32.591 1.00 60.06 100 THR A N 1
ATOM 682 C CA . THR A 1 100 ? 20.671 25.868 33.777 1.00 59.51 100 THR A CA 1
ATOM 683 C C . THR A 1 100 ? 21.423 25.149 34.912 1.00 62.51 100 THR A C 1
ATOM 684 O O . THR A 1 100 ? 22.398 24.444 34.666 1.00 61.60 100 THR A O 1
ATOM 688 N N . LEU A 1 101 ? 20.972 25.349 36.148 1.00 59.37 101 LEU A N 1
ATOM 689 C CA . LEU A 1 101 ? 21.509 24.693 37.344 1.00 59.64 101 LEU A CA 1
ATOM 690 C C . LEU A 1 101 ? 20.307 24.072 38.078 1.00 64.90 101 LEU A C 1
ATOM 691 O O . LEU A 1 101 ? 20.428 23.619 39.225 1.00 64.33 101 LEU A O 1
ATOM 696 N N . ASN A 1 102 ? 19.141 24.060 37.387 1.00 62.30 102 ASN A N 1
ATOM 697 C CA . ASN A 1 102 ? 17.872 23.553 37.907 1.00 62.65 102 ASN A CA 1
ATOM 698 C C . ASN A 1 102 ? 17.309 22.344 37.121 1.00 66.30 102 ASN A C 1
ATOM 699 O O . ASN A 1 102 ? 16.094 22.208 36.989 1.00 66.18 102 ASN A O 1
ATOM 704 N N . ALA A 1 103 ? 18.192 21.452 36.631 1.00 62.40 103 ALA A N 1
ATOM 705 C CA . ALA A 1 103 ? 17.782 20.264 35.875 1.00 61.45 103 ALA A CA 1
ATOM 706 C C . ALA A 1 103 ? 17.088 19.235 36.753 1.00 63.19 103 ALA A C 1
ATOM 707 O O . ALA A 1 103 ? 16.227 18.515 36.262 1.00 62.88 103 ALA A O 1
ATOM 709 N N . GLY A 1 104 ? 17.412 19.223 38.044 1.00 58.50 104 GLY A N 1
ATOM 710 C CA . GLY A 1 104 ? 16.787 18.338 39.022 1.00 57.96 104 GLY A CA 1
ATOM 711 C C . GLY A 1 104 ? 15.297 18.583 39.146 1.00 62.22 104 GLY A C 1
ATOM 712 O O . GLY A 1 104 ? 14.530 17.647 39.384 1.00 62.33 104 GLY A O 1
ATOM 713 N N . GLU A 1 105 ? 14.877 19.839 38.917 1.00 58.80 105 GLU A N 1
ATOM 714 C CA . GLU A 1 105 ? 13.488 20.285 38.981 1.00 58.63 105 GLU A CA 1
ATOM 715 C C . GLU A 1 105 ? 12.823 20.279 37.597 1.00 62.45 105 GLU A C 1
ATOM 716 O O . GLU A 1 105 ? 11.759 19.665 37.438 1.00 62.45 105 GLU A O 1
ATOM 722 N N . GLU A 1 106 ? 13.430 20.969 36.604 1.00 57.95 106 GLU A N 1
ATOM 723 C CA . GLU A 1 106 ? 12.812 21.084 35.285 1.00 57.63 106 GLU A CA 1
ATOM 724 C C . GLU A 1 106 ? 12.798 19.850 34.385 1.00 60.55 106 GLU A C 1
ATOM 725 O O . GLU A 1 106 ? 12.023 19.838 33.425 1.00 60.49 106 GLU A O 1
ATOM 728 N N . LEU A 1 107 ? 13.575 18.785 34.713 1.00 56.01 107 LEU A N 1
ATOM 729 C CA . LEU A 1 107 ? 13.514 17.535 33.940 1.00 55.09 107 LEU A CA 1
ATOM 730 C C . LEU A 1 107 ? 12.195 16.799 34.245 1.00 59.18 107 LEU A C 1
ATOM 731 O O . LEU A 1 107 ? 11.606 16.206 33.347 1.00 59.07 107 LEU A O 1
ATOM 736 N N . TRP A 1 108 ? 11.722 16.879 35.503 1.00 55.79 108 TRP A N 1
ATOM 737 C CA . TRP A 1 108 ? 10.438 16.328 35.935 1.00 55.12 108 TRP A CA 1
ATOM 738 C C . TRP A 1 108 ? 9.303 17.069 35.239 1.00 60.97 108 TRP A C 1
ATOM 739 O O . TRP A 1 108 ? 8.339 16.445 34.815 1.00 60.75 108 TRP A O 1
ATOM 750 N N . GLU A 1 109 ? 9.446 18.398 35.101 1.00 59.66 109 GLU A N 1
ATOM 751 C CA . GLU A 1 109 ? 8.514 19.306 34.428 1.00 60.62 109 GLU A CA 1
ATOM 752 C C . GLU A 1 109 ? 8.467 18.906 32.936 1.00 65.83 109 GLU A C 1
ATOM 753 O O . GLU A 1 109 ? 7.385 18.859 32.343 1.00 66.00 109 GLU A O 1
ATOM 759 N N . ARG A 1 110 ? 9.638 18.545 32.378 1.00 62.22 110 ARG A N 1
ATOM 760 C CA . ARG A 1 110 ? 9.846 18.122 31.003 1.00 62.00 110 ARG A CA 1
ATOM 761 C C . ARG A 1 110 ? 9.267 16.736 30.725 1.00 65.68 110 ARG A C 1
ATOM 762 O O . ARG A 1 110 ? 8.790 16.503 29.623 1.00 65.57 110 ARG A O 1
ATOM 770 N N . ILE A 1 111 ? 9.309 15.815 31.699 1.00 61.94 111 ILE A N 1
ATOM 771 C CA . ILE A 1 111 ? 8.727 14.466 31.572 1.00 61.77 111 ILE A CA 1
ATOM 772 C C . ILE A 1 111 ? 7.193 14.553 31.478 1.00 67.39 111 ILE A C 1
ATOM 773 O O . ILE A 1 111 ? 6.586 13.887 30.636 1.00 67.29 111 ILE A O 1
ATOM 778 N N . ARG A 1 112 ? 6.594 15.430 32.304 1.00 64.82 112 ARG A N 1
ATOM 779 C CA . ARG A 1 112 ? 5.151 15.673 32.367 1.00 64.69 112 ARG A CA 1
ATOM 780 C C . ARG A 1 112 ? 4.587 16.261 31.081 1.00 68.28 112 ARG A C 1
ATOM 781 O O . ARG A 1 112 ? 3.524 15.818 30.646 1.00 68.30 112 ARG A O 1
ATOM 789 N N . GLU A 1 113 ? 5.292 17.231 30.461 1.00 64.10 113 GLU A N 1
ATOM 790 C CA . GLU A 1 113 ? 4.828 17.814 29.198 1.00 64.04 113 GLU A CA 1
ATOM 791 C C . GLU A 1 113 ? 4.945 16.855 28.014 1.00 66.74 113 GLU A C 1
ATOM 792 O O . GLU A 1 113 ? 4.234 17.014 27.021 1.00 66.17 113 GLU A O 1
ATOM 798 N N . GLN A 1 114 ? 5.803 15.828 28.150 1.00 62.98 114 GLN A N 1
ATOM 799 C CA . GLN A 1 114 ? 5.963 14.761 27.161 1.00 62.09 114 GLN A CA 1
ATOM 800 C C . GLN A 1 114 ? 4.772 13.812 27.293 1.00 66.13 114 GLN A C 1
ATOM 801 O O . GLN A 1 114 ? 4.286 13.298 26.285 1.00 66.37 114 GLN A O 1
ATOM 807 N N . LEU A 1 115 ? 4.284 13.610 28.534 1.00 62.64 115 LEU A N 1
ATOM 808 C CA . LEU A 1 115 ? 3.123 12.764 28.832 1.00 62.72 115 LEU A CA 1
ATOM 809 C C . LEU A 1 115 ? 1.802 13.396 28.381 1.00 68.68 115 LEU A C 1
ATOM 810 O O . LEU A 1 115 ? 0.835 12.670 28.134 1.00 68.91 115 LEU A O 1
ATOM 815 N N . LYS A 1 116 ? 1.765 14.743 28.256 1.00 65.48 116 LYS A N 1
ATOM 816 C CA . LYS A 1 116 ? 0.597 15.491 27.784 1.00 65.28 116 LYS A CA 1
ATOM 817 C C . LYS A 1 116 ? 0.411 15.339 26.252 1.00 70.35 116 LYS A C 1
ATOM 818 O O . LYS A 1 116 ? -0.641 15.713 25.721 1.00 71.29 116 LYS A O 1
ATOM 824 N N . LEU A 1 117 ? 1.430 14.810 25.545 1.00 66.15 117 LEU A N 1
ATOM 825 C CA . LEU A 1 117 ? 1.408 14.619 24.091 1.00 65.92 117 LEU A CA 1
ATOM 826 C C . LEU A 1 117 ? 0.721 13.308 23.700 1.00 70.47 117 LEU A C 1
ATOM 827 O O . LEU A 1 117 ? 0.980 12.290 24.337 1.00 70.25 117 LEU A O 1
ATOM 832 N N . PRO A 1 118 ? -0.117 13.287 22.637 1.00 67.25 118 PRO A N 1
ATOM 833 C CA . PRO A 1 118 ? -0.774 12.021 22.245 1.00 66.96 118 PRO A CA 1
ATOM 834 C C . PRO A 1 118 ? 0.179 10.906 21.780 1.00 70.27 118 PRO A C 1
ATOM 835 O O . PRO A 1 118 ? 0.026 9.755 22.206 1.00 69.59 118 PRO A O 1
ATOM 839 N N . ALA A 1 119 ? 1.178 11.251 20.938 1.00 66.02 119 ALA A N 1
ATOM 840 C CA . ALA A 1 119 ? 2.164 10.292 20.414 1.00 64.75 119 ALA A CA 1
ATOM 841 C C . ALA A 1 119 ? 3.615 10.792 20.588 1.00 66.24 119 ALA A C 1
ATOM 842 O O . ALA A 1 119 ? 4.264 11.120 19.591 1.00 65.40 119 ALA A O 1
ATOM 844 N N . PRO A 1 120 ? 4.156 10.851 21.837 1.00 62.04 120 PRO A N 1
ATOM 845 C CA . PRO A 1 120 ? 5.548 11.302 22.003 1.00 61.84 120 PRO A CA 1
ATOM 846 C C . PRO A 1 120 ? 6.540 10.316 21.380 1.00 66.85 120 PRO A C 1
ATOM 847 O O . PRO A 1 120 ? 6.238 9.115 21.312 1.00 67.46 120 PRO A O 1
ATOM 851 N N . ASP A 1 121 ? 7.718 10.810 20.929 1.00 62.56 121 ASP A N 1
ATOM 852 C CA . ASP A 1 121 ? 8.752 9.963 20.327 1.00 61.75 121 ASP A CA 1
ATOM 853 C C . ASP A 1 121 ? 9.144 8.852 21.315 1.00 64.74 121 ASP A C 1
ATOM 854 O O . ASP A 1 121 ? 9.565 9.121 22.451 1.00 64.29 121 ASP A O 1
ATOM 859 N N . VAL A 1 122 ? 8.934 7.598 20.886 1.00 60.28 122 VAL A N 1
ATOM 860 C CA . VAL A 1 122 ? 9.222 6.391 21.662 1.00 59.38 122 VAL A CA 1
ATOM 861 C C . VAL A 1 122 ? 10.684 6.379 22.177 1.00 61.49 122 VAL A C 1
ATOM 862 O O . VAL A 1 122 ? 10.919 6.034 23.339 1.00 61.37 122 VAL A O 1
ATOM 866 N N . ALA A 1 123 ? 11.634 6.852 21.339 1.00 56.29 123 ALA A N 1
ATOM 867 C CA . ALA A 1 123 ? 13.057 6.969 21.673 1.00 54.95 123 ALA A CA 1
ATOM 868 C C . ALA A 1 123 ? 13.291 7.912 22.868 1.00 56.40 123 ALA A C 1
ATOM 869 O O . ALA A 1 123 ? 14.055 7.559 23.770 1.00 55.46 123 ALA A O 1
ATOM 871 N N . VAL A 1 124 ? 12.585 9.069 22.899 1.00 51.63 124 VAL A N 1
ATOM 872 C CA . VAL A 1 124 ? 12.644 10.062 23.980 1.00 50.95 124 VAL A CA 1
ATOM 873 C C . VAL A 1 124 ? 12.130 9.428 25.281 1.00 54.51 124 VAL A C 1
ATOM 874 O O . VAL A 1 124 ? 12.820 9.519 26.294 1.00 54.28 124 VAL A O 1
ATOM 878 N N . LEU A 1 125 ? 10.954 8.752 25.235 1.00 51.44 125 LEU A N 1
ATOM 879 C CA . LEU A 1 125 ? 10.333 8.059 26.376 1.00 51.37 125 LEU A CA 1
ATOM 880 C C . LEU A 1 125 ? 11.230 6.968 26.928 1.00 57.88 125 LEU A C 1
ATOM 881 O O . LEU A 1 125 ? 11.202 6.721 28.136 1.00 58.40 125 LEU A O 1
ATOM 886 N N . THR A 1 126 ? 11.995 6.289 26.039 1.00 54.89 126 THR A N 1
ATOM 887 C CA . THR A 1 126 ? 12.927 5.224 26.410 1.00 54.79 126 THR A CA 1
ATOM 888 C C . THR A 1 126 ? 14.050 5.822 27.251 1.00 58.84 126 THR A C 1
ATOM 889 O O . THR A 1 126 ? 14.321 5.327 28.347 1.00 58.74 126 THR A O 1
ATOM 893 N N . CYS A 1 127 ? 14.658 6.914 26.757 1.00 55.14 127 CYS A N 1
ATOM 894 C CA . CYS A 1 127 ? 15.748 7.618 27.425 1.00 54.69 127 CYS A CA 1
ATOM 895 C C . CYS A 1 127 ? 15.350 8.170 28.786 1.00 58.06 127 CYS A C 1
ATOM 896 O O . CYS A 1 127 ? 16.141 8.079 29.723 1.00 57.72 127 CYS A O 1
ATOM 899 N N . LEU A 1 128 ? 14.110 8.687 28.905 1.00 53.65 128 LEU A N 1
ATOM 900 C CA . LEU A 1 128 ? 13.558 9.210 30.154 1.00 53.65 128 LEU A CA 1
ATOM 901 C C . LEU A 1 128 ? 13.334 8.081 31.180 1.00 59.19 128 LEU A C 1
ATOM 902 O O . LEU A 1 128 ? 13.465 8.307 32.390 1.00 58.70 128 LEU A O 1
ATOM 907 N N . CYS A 1 129 ? 13.025 6.863 30.687 1.00 56.20 129 CYS A N 1
ATOM 908 C CA . CYS A 1 129 ? 12.852 5.678 31.524 1.00 56.49 129 CYS A CA 1
ATOM 909 C C . CYS A 1 129 ? 14.217 5.202 31.990 1.00 58.75 129 CYS A C 1
ATOM 910 O O . CYS A 1 129 ? 14.391 4.859 33.161 1.00 58.14 129 CYS A O 1
ATOM 913 N N . ARG A 1 130 ? 15.188 5.200 31.069 1.00 54.74 130 ARG A N 1
ATOM 914 C CA . ARG A 1 130 ? 16.566 4.801 31.345 1.00 54.08 130 ARG A CA 1
ATOM 915 C C . ARG A 1 130 ? 17.195 5.752 32.360 1.00 57.99 130 ARG A C 1
ATOM 916 O O . ARG A 1 130 ? 17.896 5.283 33.263 1.00 57.83 130 ARG A O 1
ATOM 924 N N . THR A 1 131 ? 16.883 7.074 32.252 1.00 53.85 131 THR A N 1
ATOM 925 C CA . THR A 1 131 ? 17.361 8.121 33.156 1.00 53.74 131 THR A CA 1
ATOM 926 C C . THR A 1 131 ? 16.901 7.816 34.592 1.00 57.75 131 THR A C 1
ATOM 927 O O . THR A 1 131 ? 17.706 7.888 35.516 1.00 56.99 131 THR A O 1
ATOM 931 N N . LEU A 1 132 ? 15.625 7.430 34.755 1.00 55.32 132 LEU A N 1
ATOM 932 C CA . LEU A 1 132 ? 15.037 7.087 36.053 1.00 55.40 132 LEU A CA 1
ATOM 933 C C . LEU A 1 132 ? 15.511 5.743 36.583 1.00 61.54 132 LEU A C 1
ATOM 934 O O . LEU A 1 132 ? 15.650 5.598 37.799 1.00 62.32 132 LEU A O 1
ATOM 939 N N . GLN A 1 133 ? 15.750 4.764 35.683 1.00 57.98 133 GLN A N 1
ATOM 940 C CA . GLN A 1 133 ? 16.242 3.427 36.019 1.00 57.27 133 GLN A CA 1
ATOM 941 C C . GLN A 1 133 ? 17.652 3.508 36.591 1.00 60.98 133 GLN A C 1
ATOM 942 O O . GLN A 1 133 ? 17.954 2.785 37.533 1.00 61.39 133 GLN A O 1
ATOM 948 N N . LEU A 1 134 ? 18.506 4.388 36.040 1.00 57.66 134 LEU A N 1
ATOM 949 C CA . LEU A 1 134 ? 19.900 4.515 36.487 1.00 57.74 134 LEU A CA 1
ATOM 950 C C . LEU A 1 134 ? 20.097 5.277 37.803 1.00 60.96 134 LEU A C 1
ATOM 951 O O . LEU A 1 134 ? 21.218 5.342 38.316 1.00 59.88 134 LEU A O 1
ATOM 956 N N . GLY A 1 135 ? 19.012 5.822 38.345 1.00 57.78 135 GLY A N 1
ATOM 957 C CA . GLY A 1 135 ? 19.042 6.498 39.631 1.00 58.06 135 GLY A CA 1
ATOM 958 C C . GLY A 1 135 ? 18.672 7.962 39.694 1.00 63.23 135 GLY A C 1
ATOM 959 O O . GLY A 1 135 ? 18.855 8.569 40.756 1.00 63.80 135 GLY A O 1
ATOM 960 N N . PHE A 1 136 ? 18.142 8.553 38.593 1.00 58.98 136 PHE A N 1
ATOM 961 C CA . PHE A 1 136 ? 17.766 9.970 38.651 1.00 58.10 136 PHE A CA 1
ATOM 962 C C . PHE A 1 136 ? 16.594 10.188 39.588 1.00 63.23 136 PHE A C 1
ATOM 963 O O . PHE A 1 136 ? 15.551 9.560 39.436 1.00 63.41 136 PHE A O 1
ATOM 971 N N . THR A 1 137 ? 16.779 11.088 40.550 1.00 60.64 137 THR A N 1
ATOM 972 C CA . THR A 1 137 ? 15.784 11.454 41.546 1.00 60.47 137 THR A CA 1
ATOM 973 C C . THR A 1 137 ? 15.340 12.894 41.323 1.00 64.86 137 THR A C 1
ATOM 974 O O . THR A 1 137 ? 14.142 13.159 41.272 1.00 65.21 137 THR A O 1
ATOM 978 N N . GLY A 1 138 ? 16.302 13.803 41.214 1.00 62.07 138 GLY A N 1
ATOM 979 C CA . GLY A 1 138 ? 16.055 15.229 41.059 1.00 62.62 138 GLY A CA 1
ATOM 980 C C . GLY A 1 138 ? 15.381 15.834 42.273 1.00 69.05 138 GLY A C 1
ATOM 981 O O . GLY A 1 138 ? 15.558 15.351 43.397 1.00 69.80 138 GLY A O 1
ATOM 982 N N . GLN A 1 139 ? 14.619 16.909 42.050 1.00 66.18 139 GLN A N 1
ATOM 983 C CA . GLN A 1 139 ? 13.841 17.595 43.074 1.00 66.70 139 GLN A CA 1
ATOM 984 C C . GLN A 1 139 ? 12.458 17.847 42.472 1.00 71.80 139 GLN A C 1
ATOM 985 O O . GLN A 1 139 ? 12.232 18.860 41.806 1.00 70.77 139 GLN A O 1
ATOM 991 N N . TYR A 1 140 ? 11.557 16.872 42.644 1.00 69.82 140 TYR A N 1
ATOM 992 C CA . TYR A 1 140 ? 10.192 16.944 42.134 1.00 70.17 140 TYR A CA 1
ATOM 993 C C . TYR A 1 140 ? 9.355 17.893 42.978 1.00 75.88 140 TYR A C 1
ATOM 994 O O . TYR A 1 140 ? 9.385 17.848 44.216 1.00 75.68 140 TYR A O 1
ATOM 1003 N N . ARG A 1 141 ? 8.635 18.775 42.280 1.00 73.50 141 ARG A N 1
ATOM 1004 C CA . ARG A 1 141 ? 7.727 19.770 42.842 1.00 74.29 141 ARG A CA 1
ATOM 1005 C C . ARG A 1 141 ? 6.488 19.770 41.953 1.00 81.60 141 ARG A C 1
ATOM 1006 O O . ARG A 1 141 ? 6.610 19.606 40.734 1.00 81.62 141 ARG A O 1
ATOM 1014 N N . SER A 1 142 ? 5.301 19.959 42.554 1.00 79.93 142 SER A N 1
ATOM 1015 C CA . SER A 1 142 ? 4.025 20.032 41.835 1.00 80.61 142 SER A CA 1
ATOM 1016 C C . SER A 1 142 ? 2.957 20.593 42.754 1.00 86.38 142 SER A C 1
ATOM 1017 O O . SER A 1 142 ? 2.447 19.866 43.621 1.00 86.68 142 SER A O 1
ATOM 1020 N N . GLN A 1 143 ? 2.620 21.892 42.584 1.00 82.93 143 GLN A N 1
ATOM 1021 C CA . GLN A 1 143 ? 1.585 22.530 43.402 1.00 82.69 143 GLN A CA 1
ATOM 1022 C C . GLN A 1 143 ? 0.187 22.064 42.961 1.00 87.03 143 GLN A C 1
ATOM 1023 O O . GLN A 1 143 ? -0.626 22.853 42.465 1.00 86.74 143 GLN A O 1
ATOM 1029 N N . ASP A 1 144 ? -0.043 20.734 43.103 1.00 83.45 144 ASP A N 1
ATOM 1030 C CA . ASP A 1 144 ? -1.257 19.992 42.765 1.00 83.30 144 ASP A CA 1
ATOM 1031 C C . ASP A 1 144 ? -1.230 18.540 43.313 1.00 86.78 144 ASP A C 1
ATOM 1032 O O . ASP A 1 144 ? -0.260 18.123 43.957 1.00 86.37 144 ASP A O 1
ATOM 1037 N N . ASP A 1 145 ? -2.284 17.777 43.011 1.00 83.03 145 ASP A N 1
ATOM 1038 C CA . ASP A 1 145 ? -2.513 16.394 43.422 1.00 82.66 145 ASP A CA 1
ATOM 1039 C C . ASP A 1 145 ? -1.593 15.310 42.798 1.00 84.63 145 ASP A C 1
ATOM 1040 O O . ASP A 1 145 ? -1.786 14.121 43.092 1.00 84.36 145 ASP A O 1
ATOM 1042 N N . GLU A 1 146 ? -0.615 15.708 41.952 1.00 78.75 146 GLU A N 1
ATOM 1043 C CA . GLU A 1 146 ? 0.303 14.790 41.270 1.00 77.16 146 GLU A CA 1
ATOM 1044 C C . GLU A 1 146 ? 1.600 14.563 42.051 1.00 78.14 146 GLU A C 1
ATOM 1045 O O . GLU A 1 146 ? 2.228 15.522 42.513 1.00 77.61 146 GLU A O 1
ATOM 1051 N N . ARG A 1 147 ? 2.003 13.282 42.165 1.00 72.51 147 ARG A N 1
ATOM 1052 C CA . ARG A 1 147 ? 3.232 12.863 42.840 1.00 71.64 147 ARG A CA 1
ATOM 1053 C C . ARG A 1 147 ? 4.140 12.106 41.864 1.00 73.94 147 ARG A C 1
ATOM 1054 O O . ARG A 1 147 ? 3.681 11.719 40.787 1.00 73.76 147 ARG A O 1
ATOM 1056 N N . ARG A 1 148 ? 5.424 11.905 42.239 1.00 68.91 148 ARG A N 1
ATOM 1057 C CA . ARG A 1 148 ? 6.423 11.171 41.454 1.00 68.15 148 ARG A CA 1
ATOM 1058 C C . ARG A 1 148 ? 5.896 9.796 41.072 1.00 71.48 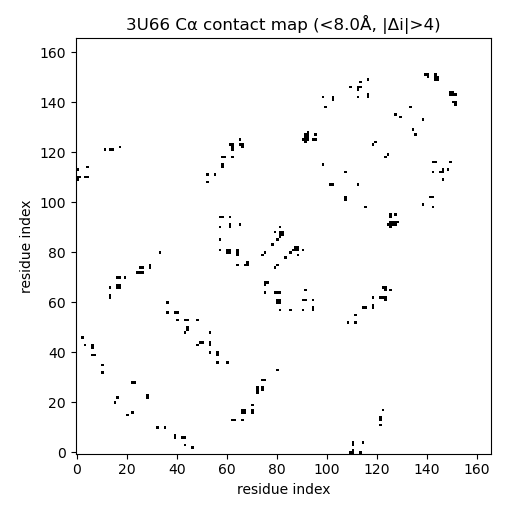148 ARG A C 1
ATOM 1059 O O . ARG A 1 148 ? 5.857 9.467 39.884 1.00 71.62 148 ARG A O 1
ATOM 1067 N N . GLU A 1 149 ? 5.460 9.012 42.092 1.00 66.91 149 GLU A N 1
ATOM 1068 C CA . GLU A 1 149 ? 4.897 7.661 41.989 1.00 65.70 149 GLU A CA 1
ATOM 1069 C C . GLU A 1 149 ? 3.922 7.539 40.810 1.00 68.23 149 GLU A C 1
ATOM 1070 O O . GLU A 1 149 ? 3.988 6.571 40.048 1.00 67.73 149 GLU A O 1
ATOM 1072 N N . ASP A 1 150 ? 3.076 8.569 40.624 1.00 63.85 150 ASP A N 1
ATOM 1073 C CA . ASP A 1 150 ? 2.073 8.648 39.566 1.00 63.38 150 ASP A CA 1
ATOM 1074 C C . ASP A 1 150 ? 2.680 8.968 38.191 1.00 65.52 150 ASP A C 1
ATOM 1075 O O . ASP A 1 150 ? 2.271 8.371 37.195 1.00 64.45 150 ASP A O 1
ATOM 1080 N N . VAL A 1 151 ? 3.663 9.892 38.141 1.00 61.66 151 VAL A N 1
ATOM 1081 C CA . VAL A 1 151 ? 4.386 10.290 36.924 1.00 61.09 151 VAL A CA 1
ATOM 1082 C C . VAL A 1 151 ? 5.224 9.105 36.405 1.00 63.43 151 VAL A C 1
ATOM 1083 O O . VAL A 1 151 ? 5.223 8.841 35.199 1.00 63.14 151 VAL A O 1
ATOM 1087 N N . ILE A 1 152 ? 5.902 8.378 37.320 1.00 58.64 152 ILE A N 1
ATOM 1088 C CA . ILE A 1 152 ? 6.690 7.181 36.990 1.00 58.51 152 ILE A CA 1
ATOM 1089 C C . ILE A 1 152 ? 5.779 6.108 36.355 1.00 62.26 152 ILE A C 1
ATOM 1090 O O . ILE A 1 152 ? 6.076 5.653 35.250 1.00 60.49 152 ILE A O 1
ATOM 1095 N N . ARG A 1 153 ? 4.644 5.772 37.023 1.00 60.02 153 ARG A N 1
ATOM 1096 C CA . ARG A 1 153 ? 3.655 4.787 36.550 1.00 59.99 153 ARG A CA 1
ATOM 1097 C C . ARG A 1 153 ? 3.107 5.121 35.160 1.00 62.95 153 ARG A C 1
ATOM 1098 O O . ARG A 1 153 ? 3.030 4.234 34.309 1.00 62.61 153 ARG A O 1
ATOM 1106 N N . ALA A 1 154 ? 2.767 6.402 34.931 1.00 58.39 154 ALA A N 1
ATOM 1107 C CA . ALA A 1 154 ? 2.227 6.911 33.672 1.00 58.12 154 ALA A CA 1
ATOM 1108 C C . ALA A 1 154 ? 3.227 6.821 32.530 1.00 61.47 154 ALA A C 1
ATOM 1109 O O . ALA A 1 154 ? 2.843 6.448 31.422 1.00 60.68 154 ALA A O 1
ATOM 1111 N N . LEU A 1 155 ? 4.505 7.155 32.807 1.00 58.33 155 LEU A N 1
ATOM 1112 C CA . LEU A 1 155 ? 5.612 7.113 31.849 1.00 57.57 155 LEU A CA 1
ATOM 1113 C C . LEU A 1 155 ? 5.935 5.669 31.515 1.00 60.77 155 LEU A C 1
ATOM 1114 O O . LEU A 1 155 ? 6.145 5.335 30.353 1.00 59.96 155 LEU A O 1
ATOM 1119 N N . THR A 1 156 ? 5.935 4.823 32.539 1.00 58.64 156 THR A N 1
ATOM 1120 C CA . THR A 1 156 ? 6.169 3.381 32.483 1.00 58.78 156 THR A CA 1
ATOM 1121 C C . THR A 1 156 ? 5.124 2.690 31.594 1.00 61.69 156 THR A C 1
ATOM 1122 O O . THR A 1 156 ? 5.490 1.834 30.786 1.00 61.16 156 THR A O 1
ATOM 1126 N N . ALA A 1 157 ? 3.841 3.107 31.723 1.00 57.73 157 ALA A N 1
ATOM 1127 C CA . ALA A 1 157 ? 2.687 2.555 31.008 1.00 57.55 157 ALA A CA 1
ATOM 1128 C C . ALA A 1 157 ? 2.725 2.792 29.495 1.00 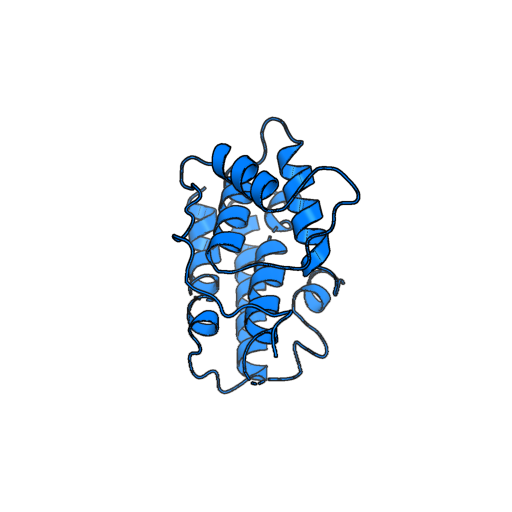62.10 157 ALA A C 1
ATOM 1129 O O . ALA A 1 157 ? 2.135 2.013 28.738 1.00 61.96 157 ALA A O 1
ATOM 1131 N N . ARG A 1 158 ? 3.413 3.861 29.060 1.00 58.42 158 ARG A N 1
ATOM 1132 C CA . ARG A 1 158 ? 3.492 4.227 27.653 1.00 58.37 158 ARG A CA 1
ATOM 1133 C C . ARG A 1 158 ? 4.667 3.657 26.874 1.00 62.33 158 ARG A C 1
ATOM 1134 O O . ARG A 1 158 ? 4.745 3.858 25.657 1.00 61.54 158 ARG A O 1
ATOM 1142 N N . VAL A 1 159 ? 5.545 2.899 27.555 1.00 59.65 159 VAL A N 1
ATOM 1143 C CA . VAL A 1 159 ? 6.699 2.245 26.932 1.00 60.00 159 VAL A CA 1
ATOM 1144 C C . VAL A 1 159 ? 6.683 0.723 27.225 1.00 64.19 159 VAL A C 1
ATOM 1145 O O . VAL A 1 159 ? 6.627 0.333 28.397 1.00 63.18 159 VAL A O 1
ATOM 1149 N N . PRO A 1 160 ? 6.654 -0.140 26.176 1.00 61.56 160 PRO A N 1
ATOM 1150 C CA . PRO A 1 160 ? 6.587 -1.597 26.428 1.00 61.06 160 PRO A CA 1
ATOM 1151 C C . PRO A 1 160 ? 7.808 -2.180 27.128 1.00 62.31 160 PRO A C 1
ATOM 1152 O O . PRO A 1 160 ? 7.664 -3.065 27.971 1.00 62.60 160 PRO A O 1
ATOM 1156 N N . ALA A 1 161 ? 8.997 -1.652 26.807 1.00 56.55 161 ALA A N 1
ATOM 1157 C CA . ALA A 1 161 ? 10.297 -2.079 27.330 1.00 55.36 161 ALA A CA 1
ATOM 1158 C C . ALA A 1 161 ? 10.485 -1.832 28.855 1.00 58.99 161 ALA A C 1
ATOM 1159 O O . ALA A 1 161 ? 11.435 -2.344 29.462 1.00 57.38 161 ALA A O 1
ATOM 1161 N N . PHE A 1 162 ? 9.610 -1.021 29.454 1.00 56.17 162 PHE A N 1
ATOM 1162 C CA . PHE A 1 162 ? 9.746 -0.641 30.846 1.00 56.86 162 PHE A CA 1
ATOM 1163 C C . PHE A 1 162 ? 8.498 -0.793 31.668 1.00 62.71 162 PHE A C 1
ATOM 1164 O O . PHE A 1 162 ? 7.378 -0.674 31.163 1.00 62.86 162 PHE A O 1
ATOM 1172 N N . THR A 1 163 ? 8.711 -1.013 32.964 1.00 60.66 163 THR A N 1
ATOM 1173 C CA . THR A 1 163 ? 7.674 -1.138 33.983 1.00 61.95 163 THR A CA 1
ATOM 1174 C C . THR A 1 163 ? 8.196 -0.611 35.318 1.00 68.13 163 THR A C 1
ATOM 1175 O O . THR A 1 163 ? 9.324 -0.127 35.385 1.00 68.02 163 THR A O 1
ATOM 1179 N N . PHE A 1 164 ? 7.382 -0.679 36.366 1.00 67.40 164 PHE A N 1
ATOM 1180 C CA . PHE A 1 164 ? 7.796 -0.222 37.684 1.00 68.55 164 PHE A CA 1
ATOM 1181 C C . PHE A 1 164 ? 7.812 -1.406 38.645 1.00 72.90 164 PHE A C 1
ATOM 1182 O O . PHE A 1 164 ? 7.055 -2.365 38.463 1.00 73.36 164 PHE A O 1
ATOM 1190 N N . ALA A 1 165 ? 8.678 -1.342 39.655 1.00 68.84 165 ALA A N 1
ATOM 1191 C CA . ALA A 1 165 ? 8.785 -2.372 40.683 1.00 68.21 165 ALA A CA 1
ATOM 1192 C C . ALA A 1 165 ? 9.141 -1.727 42.002 1.00 71.70 165 ALA A C 1
ATOM 1193 O O . ALA A 1 165 ? 10.025 -0.866 42.056 1.00 71.51 165 ALA A O 1
ATOM 1195 N N . GLN A 1 166 ? 8.419 -2.113 43.058 1.00 67.58 166 GLN A N 1
ATOM 1196 C CA . GLN A 1 166 ? 8.611 -1.595 44.404 1.00 66.88 166 GLN A CA 1
ATOM 1197 C C . GLN A 1 166 ? 9.227 -2.660 45.293 1.00 71.46 166 GLN A C 1
ATOM 1198 O O . GLN A 1 166 ? 8.859 -3.834 45.199 1.00 71.53 166 GLN A O 1
ATOM 1204 N N . ASP A 1 167 ? 10.174 -2.258 46.152 1.00 68.16 167 ASP A N 1
ATOM 1205 C CA . ASP A 1 167 ? 10.781 -3.168 47.123 1.00 67.94 167 ASP A CA 1
ATOM 1206 C C . ASP A 1 167 ? 9.772 -3.336 48.271 1.00 70.23 167 ASP A C 1
ATOM 1207 O O . ASP A 1 167 ? 8.938 -2.457 48.483 1.00 68.99 167 ASP A O 1
ATOM 1212 N N . ALA A 1 168 ? 9.842 -4.450 49.005 1.00 67.24 168 ALA A N 1
ATOM 1213 C CA . ALA A 1 168 ? 8.963 -4.669 50.162 1.00 67.18 168 ALA A CA 1
ATOM 1214 C C . ALA A 1 168 ? 9.365 -3.683 51.291 1.00 69.46 168 ALA A C 1
ATOM 1215 O O . ALA A 1 168 ? 10.536 -3.286 51.343 1.00 67.88 168 ALA A O 1
ATOM 1217 N N . PRO A 1 169 ? 8.440 -3.246 52.186 1.00 65.97 169 PRO A N 1
ATOM 1218 C CA . PRO A 1 169 ? 8.853 -2.325 53.257 1.00 65.63 169 PRO A CA 1
ATOM 1219 C C . PRO A 1 169 ? 9.888 -2.966 54.166 1.00 68.51 169 PRO A C 1
ATOM 1220 O O . PRO A 1 169 ? 9.992 -4.190 54.234 1.00 69.07 169 PRO A O 1
ATOM 1224 N N . VAL A 1 170 ? 10.684 -2.138 54.819 1.00 63.74 170 VAL A N 1
ATOM 1225 C CA . VAL A 1 170 ? 11.711 -2.624 55.726 1.00 63.27 170 VAL A CA 1
ATOM 1226 C C . VAL A 1 170 ? 11.477 -2.050 57.107 1.00 63.77 170 VAL A C 1
ATOM 1227 O O . VAL A 1 170 ? 10.875 -0.974 57.224 1.00 61.33 170 VAL A O 1
ATOM 1231 N N . VAL A 1 171 ? 11.929 -2.771 58.151 1.00 61.77 171 VAL A N 1
ATOM 1232 C CA . VAL A 1 171 ? 11.829 -2.274 59.518 1.00 62.77 171 VAL A CA 1
ATOM 1233 C C . VAL A 1 171 ? 12.756 -1.065 59.602 1.00 63.33 171 VAL A C 1
ATOM 1234 O O . VAL A 1 171 ? 13.931 -1.162 59.265 1.00 60.72 171 VAL A O 1
ATOM 1238 N N . VAL A 1 172 ? 12.181 0.094 59.853 1.00 61.57 172 VAL A N 1
ATOM 1239 C CA . VAL A 1 172 ? 12.925 1.343 59.966 1.00 62.82 172 VAL A CA 1
ATOM 1240 C C . VAL A 1 172 ? 12.783 1.800 61.415 1.00 68.83 172 VAL A C 1
ATOM 1241 O O . VAL A 1 172 ? 11.813 1.456 62.107 1.00 68.70 172 VAL A O 1
ATOM 1245 N N . ARG A 1 173 ? 13.790 2.532 61.899 1.00 66.84 173 ARG A N 1
ATOM 1246 C CA . ARG A 1 173 ? 13.736 3.103 63.238 1.00 67.33 173 ARG A CA 1
ATOM 1247 C C . ARG A 1 173 ? 12.588 4.112 63.255 1.00 73.78 173 ARG A C 1
ATOM 1248 O O . ARG A 1 173 ? 12.147 4.556 62.199 1.00 73.39 173 ARG A O 1
ATOM 1256 N N . ALA A 1 174 ? 12.051 4.451 64.404 1.00 72.59 174 ALA A N 1
ATOM 1257 C CA . ALA A 1 174 ? 10.957 5.403 64.342 1.00 73.37 174 ALA A CA 1
ATOM 1258 C C . ALA A 1 174 ? 11.269 6.744 65.020 1.00 80.76 174 ALA A C 1
ATOM 1259 O O . ALA A 1 174 ? 11.332 6.782 66.248 1.00 80.61 174 ALA A O 1
ATOM 1261 N N . PRO A 1 175 ? 11.448 7.856 64.265 1.00 79.86 175 PRO A N 1
ATOM 1262 C CA . PRO A 1 175 ? 11.666 9.157 64.932 1.00 80.24 175 PRO A CA 1
ATOM 1263 C C . PRO A 1 175 ? 10.328 9.548 65.577 1.00 83.89 175 PRO A C 1
ATOM 1264 O O . PRO A 1 175 ? 9.251 9.092 65.162 1.00 82.84 175 PRO A O 1
ATOM 1268 N N . GLY A 1 176 ? 10.425 10.384 66.584 1.00 80.95 176 GLY A N 1
ATOM 1269 C CA . GLY A 1 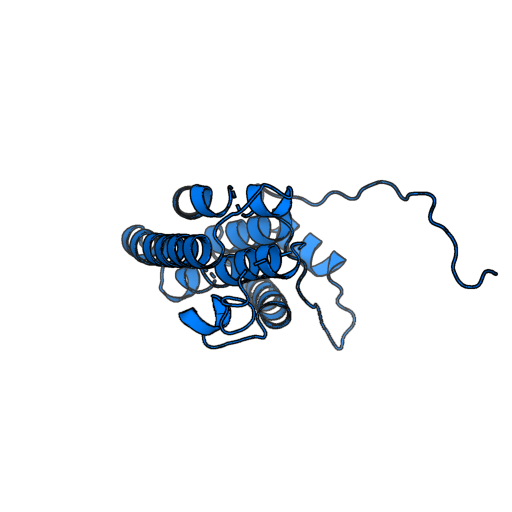176 ? 9.308 10.742 67.435 1.00 80.82 176 GLY A CA 1
ATOM 1270 C C . GLY A 1 176 ? 9.483 9.842 68.640 1.00 83.95 176 GLY A C 1
ATOM 1271 O O . GLY A 1 176 ? 8.539 9.575 69.386 1.00 83.57 176 GLY A O 1
ATOM 1272 N N . TYR A 1 177 ? 10.701 9.290 68.743 1.00 79.69 177 TYR A N 1
ATOM 1273 C CA . TYR A 1 177 ? 11.194 8.408 69.779 1.00 79.15 177 TYR A CA 1
ATOM 1274 C C . TYR A 1 177 ? 12.389 9.088 70.449 1.00 82.45 177 TYR A C 1
ATOM 1275 O O . TYR A 1 177 ? 12.954 10.056 69.914 1.00 83.18 177 TYR A O 1
ATOM 1284 N N . ARG A 1 178 ? 12.797 8.550 71.589 1.00 76.80 178 ARG A N 1
ATOM 1285 C CA . ARG A 1 178 ? 13.917 9.034 72.387 1.00 86.33 178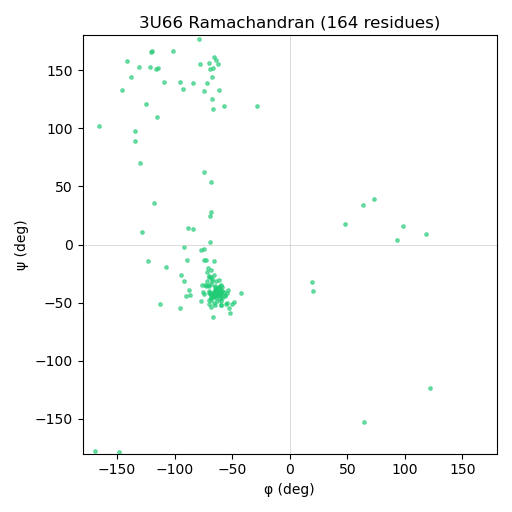 ARG A CA 1
ATOM 1286 C C . ARG A 1 178 ? 13.938 10.543 72.702 1.00 117.26 178 ARG A C 1
ATOM 1287 O O . ARG A 1 178 ? 14.258 11.372 71.855 1.00 86.11 178 ARG A O 1
#

CATH classification: 1.25.40.590

Sequence (166 aa):
ISRAEQIFYPGWLVSQLRSGQPVEDGKALYRRACQLVKQAREELAEAGFSQKSSDILYAFCALLDESVLNREWRTWQQDPLQAHFFGTLNAGEELWERIREQLKLPAPDVAVLTCLCRTLQLGFTGQYRSQDDERREDVIRALTARVPAFTFAQDAPVVVRAPGYR

Nearest PDB structures (foldseek):
  3u66-assembly1_A  TM=1.006E+00  e=1.600E-24  Escherichia coli 042
  6y4r-assembly1_A  TM=8.335E-01  e=1.121E-04  Acinetobacter baumannii
  4ack-assembly1_A  TM=7.713E-01  e=3.453E-03  Francisella tularensis subsp. novicida U112
  7dkh-assembly2_E  TM=3.897E-01  e=8.840E+00  Saccharomyces cerevisiae S288C

Foldseek 3Di:
DVLLVVLCVVLLVLLCLLVQHDDPPQVVVQVVNVVSLVSSLVSCVVVPHDPVLSVLSLLSQLLNLVSNVVHVNCVCVVPGPCCVPPNDPQSLEVNLVVLVVQLVDPDHDLSSLVSNLSSVVSPRRRDYDDPDPDDPVNSNQSSQVVHPVGHDDDDDDDDDDDPVDD

Solvent-accessible surface area: 10038 Å² total

Secondary structure (DSSP, 8-state):
-HHHHHHHHHHH--HHHHTT-----HHHHHHHHHHHHHHHHHHHHHTT--HHHHH--HHHHHHHHHHHHT----HHHHS-HHHHHHS-S-HHHHHHHHHHHHHTSSS--HHHHHHHHHHHHTT-------SSS--HHHHHHHHHHT-TT-----PPP-----SS--

Organism: Escherichia coli O44:H18 (strain 042 / EAEC) (NCBI:txid216592)

InterPro domains:
  IPR017732 Type IV / VI secretion system, DotU [PF09850] (13-203)
  IPR017732 Type IV / VI secretion system, DotU [TIGR03349] (11-210)
  IPR038522 Type IV / VI secretion system, DotU superfamily [G3DSA:1.25.40.590] (1-183)

B-factor: mean 69.84, std 13.4, range [32.93, 124.93]

Radius of gyration: 16.92 Å; Cα contacts (8 Å, |Δi|>4): 141; chains: 1; bounding box: 43×32×61 Å